Protein AF-A0A5J9U886-F1 (afdb_monomer)

pLDDT: mean 70.9, std 16.91, range [35.72, 94.75]

Sequence (136 aa):
MKNYPDYTGVTRIRLLRLLGFLRRHCFFHTAHALEKDTAVFFDLRHVARWVMKDQWEAAARYVSAFVPVQNPSKEVSSLRWGMFMNFVVPNIAFGGEQGDRFASMYAPNNSDANKFAQQQRDRSVHRAPTSLVFGS

Mean predicted aligned error: 15.08 Å

Secondary structure (DSSP, 8-state):
-----S-HHHHHHHHHHHHHHHHHTT-HHHHHHHHHHH-----HHHHHHHHHTT-HHHHHHHHTTTS-SSS--HHHHHHHHHHHHHHHHHHHHTT-HHHHHHHHHH-TT-HHHHHHHHHHHHHHHT----------

Radius of gyration: 21.73 Å; Cα contacts (8 Å, |Δi|>4): 61; chains: 1; bounding box: 32×47×65 Å

Solvent-accessible surface area (backbone atoms only — not comparable to full-atom values): 8097 Å² total; per-residue (Å²): 133,88,87,72,78,99,47,64,68,66,52,47,53,52,51,54,52,51,40,52,51,28,55,75,71,68,38,53,69,62,31,54,51,51,25,44,77,64,50,77,55,84,60,65,69,60,40,50,55,27,53,77,66,71,36,37,67,63,30,47,64,48,52,53,52,72,50,61,89,72,87,53,52,73,66,57,48,50,49,53,48,52,48,48,48,68,44,45,52,57,34,45,75,71,68,38,76,63,26,58,58,52,52,49,73,78,40,77,82,44,74,61,55,55,50,52,54,49,56,49,52,60,52,52,70,75,57,65,80,77,75,80,78,79,76,132

Structure (mmCIF, N/CA/C/O backbone):
data_AF-A0A5J9U886-F1
#
_entry.id   AF-A0A5J9U886-F1
#
loop_
_atom_site.group_PDB
_atom_site.id
_atom_site.type_symbol
_atom_site.label_atom_id
_atom_site.label_alt_id
_atom_site.label_comp_id
_atom_site.label_asym_id
_atom_site.label_entity_id
_atom_site.label_seq_id
_atom_site.pdbx_PDB_ins_code
_atom_site.Cartn_x
_atom_site.Cartn_y
_atom_site.Cartn_z
_atom_site.occupancy
_atom_site.B_iso_or_equiv
_atom_site.auth_seq_id
_atom_site.auth_comp_id
_atom_site.auth_asym_id
_atom_site.auth_atom_id
_atom_site.pdbx_PDB_model_num
ATOM 1 N N . MET A 1 1 ? -14.308 13.560 3.830 1.00 35.72 1 MET A N 1
ATOM 2 C CA . MET A 1 1 ? -13.970 12.634 4.936 1.00 35.72 1 MET A CA 1
ATOM 3 C C . MET A 1 1 ? -15.250 12.378 5.718 1.00 35.72 1 MET A C 1
ATOM 5 O O . MET A 1 1 ? -15.852 13.341 6.168 1.00 35.72 1 MET A O 1
ATOM 9 N N . LYS A 1 2 ? -15.745 11.134 5.782 1.00 42.47 2 LYS A N 1
ATOM 10 C CA . LYS A 1 2 ? -16.924 10.805 6.604 1.00 42.47 2 LYS A CA 1
ATOM 11 C C . LYS A 1 2 ? -16.479 10.725 8.068 1.00 42.47 2 LYS A C 1
ATOM 13 O O . LYS A 1 2 ? -15.690 9.848 8.403 1.00 42.47 2 LYS A O 1
ATOM 18 N N . ASN A 1 3 ? -16.973 11.644 8.895 1.00 46.91 3 ASN A N 1
ATOM 19 C CA . ASN A 1 3 ? -16.844 11.603 10.351 1.00 46.91 3 ASN A CA 1
ATOM 20 C C . ASN A 1 3 ? -17.699 10.447 10.889 1.00 46.91 3 ASN A C 1
ATOM 22 O O . ASN A 1 3 ? -18.923 10.501 10.794 1.00 46.91 3 ASN A O 1
ATOM 26 N N . TYR A 1 4 ? -17.058 9.408 11.424 1.00 46.53 4 TYR A N 1
ATOM 27 C CA . TYR A 1 4 ? -17.713 8.403 12.261 1.00 46.53 4 TYR A CA 1
ATOM 28 C C . TYR A 1 4 ? -17.365 8.694 13.728 1.00 46.53 4 TYR A C 1
ATOM 30 O O . TYR A 1 4 ? -16.195 8.964 14.006 1.00 46.53 4 TYR A O 1
ATOM 38 N N . PRO A 1 5 ? -18.350 8.665 14.647 1.00 49.88 5 PRO A N 1
ATOM 39 C CA . PRO A 1 5 ? -18.136 8.958 16.062 1.00 49.88 5 PRO A CA 1
ATOM 40 C C . PRO A 1 5 ? -17.194 7.925 16.693 1.00 49.88 5 PRO A C 1
ATOM 42 O O . PRO A 1 5 ? -17.075 6.807 16.190 1.00 49.88 5 PRO A O 1
ATOM 45 N N . ASP A 1 6 ? -16.530 8.322 17.777 1.00 54.56 6 ASP A N 1
ATOM 46 C CA . ASP A 1 6 ? -15.462 7.644 18.528 1.00 54.56 6 ASP A CA 1
ATOM 47 C C . ASP A 1 6 ? -15.684 6.151 18.869 1.00 54.56 6 ASP A C 1
ATOM 49 O O . ASP A 1 6 ? -15.841 5.745 20.016 1.00 54.56 6 ASP A O 1
ATOM 53 N N . TYR A 1 7 ? -15.604 5.290 17.854 1.00 53.41 7 TYR A N 1
ATOM 54 C CA . TYR A 1 7 ? -15.523 3.826 17.956 1.00 53.41 7 TYR A CA 1
ATOM 55 C C . TYR A 1 7 ? -14.172 3.291 17.460 1.00 53.41 7 TYR A C 1
ATOM 57 O O . TYR A 1 7 ? -14.022 2.091 17.202 1.00 53.41 7 TYR A O 1
ATOM 65 N N . THR A 1 8 ? -13.184 4.170 17.292 1.00 69.62 8 THR A N 1
ATOM 66 C CA . THR A 1 8 ? -11.946 3.915 16.541 1.00 69.62 8 THR A CA 1
ATOM 67 C C . THR A 1 8 ? -11.143 2.746 17.112 1.00 69.62 8 THR A C 1
ATOM 69 O O . THR A 1 8 ? -10.754 1.851 16.364 1.00 69.62 8 THR A O 1
ATOM 72 N N . GLY A 1 9 ? -10.969 2.674 18.435 1.00 78.50 9 GLY A N 1
ATOM 73 C CA . GLY A 1 9 ? -10.185 1.619 19.089 1.00 78.50 9 GLY A CA 1
ATOM 74 C C . GLY A 1 9 ? -10.822 0.227 19.010 1.00 78.50 9 GLY A C 1
ATOM 75 O O . GLY A 1 9 ? -10.203 -0.723 18.526 1.00 78.50 9 GLY A O 1
ATOM 76 N N . VAL A 1 10 ? -12.078 0.094 19.447 1.00 85.44 10 VAL A N 1
ATOM 77 C CA . VAL A 1 10 ? -12.782 -1.203 19.467 1.00 85.44 10 VAL A CA 1
ATOM 78 C C . VAL A 1 10 ? -13.019 -1.717 18.048 1.00 85.44 10 VAL A C 1
ATOM 80 O O . VAL A 1 10 ? -12.805 -2.900 17.776 1.00 85.44 10 VAL A O 1
ATOM 83 N N . THR A 1 11 ? -13.398 -0.832 17.126 1.00 86.75 11 THR A N 1
ATOM 84 C CA . THR A 1 11 ? -13.554 -1.180 15.708 1.00 86.75 11 THR A CA 1
ATOM 85 C C . THR A 1 11 ? -12.230 -1.651 15.121 1.00 86.75 11 THR A C 1
ATOM 87 O O . THR A 1 11 ? -12.188 -2.698 14.479 1.00 86.75 11 THR A O 1
ATOM 90 N N . ARG A 1 12 ? -11.119 -0.966 15.420 1.00 84.75 12 ARG A N 1
ATOM 91 C CA . ARG A 1 12 ? -9.785 -1.375 14.966 1.00 84.75 12 ARG A CA 1
ATOM 92 C C . ARG A 1 12 ? -9.386 -2.753 15.489 1.00 84.75 12 ARG A C 1
ATOM 94 O O . ARG A 1 12 ? -8.891 -3.571 14.720 1.00 84.75 12 ARG A O 1
ATOM 101 N N . ILE A 1 13 ? -9.651 -3.057 16.761 1.00 90.38 13 ILE A N 1
ATOM 102 C CA . ILE A 1 13 ? -9.382 -4.390 17.328 1.00 90.38 13 ILE A CA 1
ATOM 103 C C . ILE A 1 13 ? -10.227 -5.465 16.630 1.00 90.38 13 ILE A C 1
ATOM 105 O O . ILE A 1 13 ? -9.711 -6.536 16.305 1.00 90.38 13 ILE A O 1
ATOM 109 N N . ARG A 1 14 ? -11.512 -5.195 16.365 1.00 91.56 14 ARG A N 1
ATOM 110 C CA . ARG A 1 14 ? -12.387 -6.123 15.626 1.00 91.56 14 ARG A CA 1
ATOM 111 C C . ARG A 1 14 ? -11.872 -6.371 14.209 1.00 91.56 14 ARG A C 1
ATOM 113 O O . ARG A 1 14 ? -11.816 -7.523 13.788 1.00 91.56 14 ARG A O 1
ATOM 120 N N . LEU A 1 15 ? -11.429 -5.322 13.518 1.00 90.88 15 LEU A N 1
ATOM 121 C CA . LEU A 1 15 ? -10.840 -5.416 12.183 1.00 90.88 15 LEU A CA 1
ATOM 122 C C . LEU A 1 15 ? -9.534 -6.219 12.184 1.00 90.88 15 LEU A C 1
ATOM 124 O O . LEU A 1 15 ? -9.361 -7.082 11.330 1.00 90.88 15 LEU A O 1
ATOM 128 N N . LEU A 1 16 ? -8.656 -6.028 13.175 1.00 89.62 16 LEU A N 1
ATOM 129 C CA . LEU A 1 16 ? -7.439 -6.837 13.326 1.00 89.62 16 LEU A CA 1
ATOM 130 C C . LEU A 1 16 ? -7.751 -8.317 13.588 1.00 89.62 16 LEU A C 1
ATOM 132 O O . LEU A 1 16 ? -7.087 -9.194 13.035 1.00 89.62 16 LEU A O 1
ATOM 136 N N . ARG A 1 17 ? -8.776 -8.618 14.398 1.00 93.69 17 ARG A N 1
ATOM 137 C CA . ARG A 1 17 ? -9.225 -10.003 14.628 1.00 93.69 17 ARG A CA 1
ATOM 138 C C . ARG A 1 17 ? -9.785 -10.633 13.358 1.00 93.69 17 ARG A C 1
ATOM 140 O O . ARG A 1 17 ? -9.422 -11.764 13.044 1.00 93.69 17 ARG A O 1
ATOM 147 N N . LEU A 1 18 ? -10.624 -9.902 12.627 1.00 94.06 18 LEU A N 1
ATOM 148 C CA . LEU A 1 18 ? -11.161 -10.347 11.345 1.00 94.06 18 LEU A CA 1
ATOM 149 C C . LEU A 1 18 ? -10.037 -10.586 10.331 1.00 94.06 18 LEU A C 1
ATOM 151 O O . LEU A 1 18 ? -10.014 -11.620 9.671 1.00 94.06 18 LEU A O 1
ATOM 155 N N . LEU A 1 19 ? -9.058 -9.686 10.260 1.00 92.12 19 LEU A N 1
ATOM 156 C CA . LEU A 1 19 ? -7.894 -9.844 9.396 1.00 92.12 19 LEU A CA 1
ATOM 157 C C . LEU A 1 19 ? -7.087 -11.099 9.759 1.00 92.12 19 LEU A C 1
ATOM 159 O O . LEU A 1 19 ? -6.713 -11.877 8.882 1.00 92.12 19 LEU A O 1
ATOM 163 N N . GLY A 1 20 ? -6.861 -11.335 11.054 1.00 90.69 20 GLY A N 1
ATOM 164 C CA . GLY A 1 20 ? -6.216 -12.550 11.549 1.00 90.69 20 GLY A CA 1
ATOM 165 C C . GLY A 1 20 ? -6.982 -13.819 11.169 1.00 90.69 20 GLY A C 1
ATOM 166 O O . GLY A 1 20 ? -6.369 -14.794 10.738 1.00 90.69 20 GLY A O 1
ATOM 167 N N . PHE A 1 21 ? -8.313 -13.795 11.270 1.00 94.56 21 PHE A N 1
ATOM 168 C CA . PHE A 1 21 ? -9.177 -14.885 10.820 1.00 94.56 21 PHE A CA 1
ATOM 169 C C . PHE A 1 21 ? -9.017 -15.147 9.315 1.00 94.56 21 PHE A C 1
ATOM 171 O O . PHE A 1 21 ? -8.714 -16.270 8.919 1.00 94.56 21 PHE A O 1
ATOM 178 N N . LEU A 1 22 ? -9.112 -14.109 8.478 1.00 93.00 22 LEU A N 1
ATOM 179 C CA . LEU A 1 22 ? -8.963 -14.236 7.024 1.00 93.00 22 LEU A CA 1
ATOM 180 C C . LEU A 1 22 ? -7.601 -14.824 6.630 1.00 93.00 22 LEU A C 1
ATOM 182 O O . LEU A 1 22 ? -7.536 -15.704 5.774 1.00 93.00 22 LEU A O 1
ATOM 186 N N . ARG A 1 23 ? -6.516 -14.390 7.283 1.00 90.31 23 ARG A N 1
ATOM 187 C CA . ARG A 1 23 ? -5.162 -14.907 7.019 1.00 90.31 23 ARG A CA 1
ATOM 188 C C . ARG A 1 23 ? -5.007 -16.370 7.433 1.00 90.31 23 ARG A C 1
ATOM 190 O O . ARG A 1 23 ? -4.368 -17.122 6.705 1.00 90.31 23 ARG A O 1
ATOM 197 N N . ARG A 1 24 ? -5.595 -16.786 8.562 1.00 93.75 24 ARG A N 1
ATOM 198 C CA . ARG A 1 24 ? -5.568 -18.192 9.015 1.00 93.75 24 ARG A CA 1
ATOM 199 C C . ARG A 1 24 ? -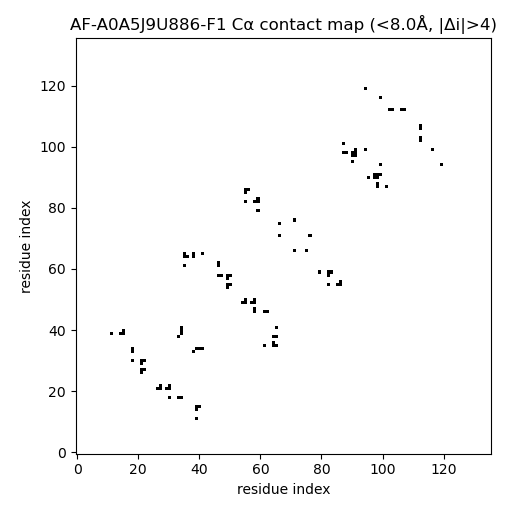6.311 -19.128 8.066 1.00 93.75 24 ARG A C 1
ATOM 201 O O . ARG A 1 24 ? -5.875 -20.255 7.882 1.00 93.75 24 ARG A O 1
ATOM 208 N N . HIS A 1 25 ? -7.393 -18.654 7.455 1.00 94.75 25 HIS A N 1
ATOM 209 C CA . HIS A 1 25 ? -8.179 -19.411 6.478 1.00 94.75 25 HIS A CA 1
ATOM 210 C C . HIS A 1 25 ? -7.731 -19.186 5.022 1.00 94.75 25 HIS A C 1
ATOM 212 O O . HIS A 1 25 ? -8.458 -19.532 4.097 1.00 94.75 25 HIS A O 1
ATOM 218 N N . CYS A 1 26 ? -6.540 -18.615 4.798 1.00 91.12 26 CYS A N 1
ATOM 219 C CA . CYS A 1 26 ? -5.954 -18.394 3.469 1.00 91.12 26 CYS A CA 1
ATOM 220 C C . CYS A 1 26 ? -6.766 -17.480 2.524 1.00 91.12 26 CYS A C 1
ATOM 222 O O . CYS A 1 26 ? -6.525 -17.461 1.317 1.00 91.12 26 CYS A O 1
ATOM 224 N N . PHE A 1 27 ? -7.669 -16.647 3.050 1.00 92.88 27 PHE A N 1
ATOM 225 C CA . PHE A 1 27 ? -8.418 -15.651 2.274 1.00 92.88 27 PHE A CA 1
ATOM 226 C C . PHE A 1 27 ? -7.593 -14.374 2.036 1.00 92.88 27 PHE A C 1
ATOM 228 O O . PHE A 1 27 ? -7.966 -13.274 2.449 1.00 92.88 27 PHE A O 1
ATOM 235 N N . PHE A 1 28 ? -6.442 -14.510 1.369 1.00 87.31 28 PHE A N 1
ATOM 236 C CA . PHE A 1 28 ? -5.464 -13.424 1.212 1.00 87.31 28 PHE A CA 1
ATOM 237 C C . PHE A 1 28 ? -5.982 -12.235 0.394 1.00 87.31 28 PHE A C 1
ATOM 239 O O . PHE A 1 28 ? -5.695 -11.093 0.738 1.00 87.31 28 PHE A O 1
ATOM 246 N N . HIS A 1 29 ? -6.777 -12.470 -0.655 1.00 87.38 29 HIS A N 1
ATOM 247 C CA . HIS A 1 29 ? -7.350 -11.382 -1.458 1.00 87.38 29 HIS A CA 1
ATOM 248 C C . HIS A 1 29 ? -8.291 -10.498 -0.633 1.00 87.38 29 HIS A C 1
ATOM 250 O O . HIS A 1 29 ? -8.158 -9.276 -0.637 1.00 87.38 29 HIS A O 1
ATOM 256 N N . THR A 1 30 ? -9.194 -11.120 0.125 1.00 91.69 30 THR A N 1
ATOM 257 C CA . THR A 1 30 ? -10.132 -10.420 1.010 1.00 91.69 30 THR A CA 1
ATOM 258 C C . THR A 1 30 ? -9.402 -9.719 2.152 1.00 91.69 30 THR A C 1
ATOM 260 O O . THR A 1 30 ? -9.747 -8.593 2.499 1.00 91.69 30 THR A O 1
ATOM 263 N N . ALA A 1 31 ? -8.357 -10.346 2.701 1.00 88.88 31 ALA A N 1
ATOM 264 C CA . ALA A 1 31 ? -7.504 -9.733 3.714 1.00 88.88 31 ALA A CA 1
ATOM 265 C C . ALA A 1 31 ? -6.840 -8.444 3.197 1.00 88.88 31 ALA A C 1
ATOM 267 O O . ALA A 1 31 ? -6.934 -7.410 3.850 1.00 88.88 31 ALA A O 1
ATOM 268 N N . HIS A 1 32 ? -6.239 -8.472 2.004 1.00 86.50 32 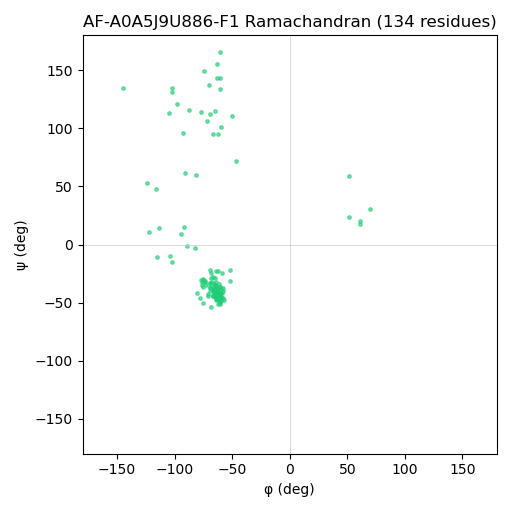HIS A N 1
ATOM 269 C CA . HIS A 1 32 ? -5.583 -7.297 1.422 1.00 86.50 32 HIS A CA 1
ATOM 270 C C . HIS A 1 32 ? -6.569 -6.193 1.012 1.00 86.50 32 HIS A C 1
ATOM 272 O O . HIS A 1 32 ? -6.245 -5.011 1.131 1.00 86.50 32 HIS A O 1
ATOM 278 N N . ALA A 1 33 ? -7.782 -6.551 0.578 1.00 87.88 33 ALA A N 1
ATOM 279 C CA . ALA A 1 33 ? -8.850 -5.579 0.349 1.00 87.88 33 ALA A CA 1
ATOM 280 C C . ALA A 1 33 ? -9.261 -4.882 1.658 1.00 87.88 33 ALA A C 1
ATOM 282 O O . ALA A 1 33 ? -9.311 -3.656 1.712 1.00 87.88 33 ALA A O 1
ATOM 283 N N . LEU A 1 34 ? -9.452 -5.651 2.738 1.00 88.25 34 LEU A N 1
ATOM 284 C CA . LEU A 1 34 ? -9.779 -5.112 4.059 1.00 88.25 34 LEU A CA 1
ATOM 285 C C . LEU A 1 34 ? -8.665 -4.204 4.603 1.00 88.25 34 LEU A C 1
ATOM 287 O O . LEU A 1 34 ? -8.954 -3.144 5.154 1.00 88.25 34 LEU A O 1
ATOM 291 N N . GLU A 1 35 ? -7.398 -4.596 4.440 1.00 87.12 35 GLU A N 1
ATOM 292 C CA . GLU A 1 35 ? -6.230 -3.781 4.808 1.00 87.12 35 GLU A CA 1
ATOM 293 C C . GLU A 1 35 ? -6.251 -2.426 4.096 1.00 87.12 35 GLU A C 1
ATOM 295 O O . GLU A 1 35 ? -6.095 -1.395 4.746 1.00 87.12 35 GLU A O 1
ATOM 300 N N . LYS A 1 36 ? -6.493 -2.426 2.780 1.00 83.62 36 LYS A N 1
ATOM 301 C CA . LYS A 1 36 ? -6.526 -1.212 1.960 1.00 83.62 36 LYS A CA 1
ATOM 302 C C . LYS A 1 36 ? -7.694 -0.294 2.325 1.00 83.62 36 LYS A C 1
ATOM 304 O O . LYS A 1 36 ? -7.498 0.910 2.439 1.00 83.62 36 LYS A O 1
ATOM 309 N N . ASP A 1 37 ? -8.889 -0.846 2.511 1.00 84.56 37 ASP A N 1
ATOM 310 C CA . ASP A 1 37 ? -10.093 -0.042 2.758 1.00 84.56 37 ASP A CA 1
ATOM 311 C C . ASP A 1 37 ? -10.121 0.550 4.169 1.00 84.56 37 ASP A C 1
ATOM 313 O O . ASP A 1 37 ? -10.664 1.632 4.388 1.00 84.56 37 ASP A O 1
ATOM 317 N N . THR A 1 38 ? -9.537 -0.155 5.139 1.00 82.94 38 THR A N 1
ATOM 318 C CA . THR A 1 38 ? -9.579 0.255 6.550 1.00 82.94 38 THR A CA 1
ATOM 319 C C . THR A 1 38 ? -8.291 0.908 7.036 1.00 82.94 38 THR A C 1
ATOM 321 O O . THR A 1 38 ? -8.287 1.506 8.111 1.00 82.94 38 THR A O 1
ATOM 324 N N . ALA A 1 39 ? -7.196 0.776 6.281 1.00 82.31 39 ALA A N 1
ATOM 325 C CA . ALA A 1 39 ? -5.851 1.219 6.646 1.00 82.31 39 ALA A CA 1
ATOM 326 C C . ALA A 1 39 ? -5.382 0.732 8.038 1.00 82.31 39 ALA A C 1
ATOM 328 O O . ALA A 1 39 ? -4.522 1.337 8.677 1.00 82.31 39 ALA A O 1
ATOM 329 N N . VAL A 1 40 ? -5.947 -0.374 8.543 1.00 82.12 40 VAL A N 1
ATOM 330 C CA . VAL A 1 40 ? -5.714 -0.846 9.920 1.00 82.12 40 VAL A CA 1
ATOM 331 C C . VAL A 1 40 ? -4.353 -1.525 10.094 1.00 82.12 40 VAL A C 1
ATOM 333 O O . VAL A 1 40 ? -3.762 -1.439 11.179 1.00 82.12 40 VAL A O 1
ATOM 336 N N . PHE A 1 41 ? -3.863 -2.188 9.045 1.00 83.31 41 PHE A N 1
ATOM 337 C CA . PHE A 1 41 ? -2.604 -2.927 9.026 1.00 83.31 41 PHE A CA 1
ATOM 338 C C . PHE A 1 41 ? -1.930 -2.808 7.657 1.00 83.31 41 PHE A C 1
ATOM 340 O O . PHE A 1 41 ? -2.587 -2.978 6.634 1.00 83.31 41 PHE A O 1
ATOM 347 N N . PHE A 1 42 ? -0.622 -2.550 7.658 1.00 84.50 42 PHE A N 1
ATOM 348 C CA . PHE A 1 42 ? 0.193 -2.425 6.454 1.00 84.50 42 PHE A CA 1
ATOM 349 C C . PHE A 1 42 ? 1.057 -3.678 6.255 1.00 84.50 42 PHE A C 1
ATOM 351 O O . PHE A 1 42 ? 1.968 -3.938 7.045 1.00 84.50 42 PHE A O 1
ATOM 358 N N . ASP A 1 43 ? 0.798 -4.453 5.198 1.00 87.00 43 ASP A N 1
ATOM 359 C CA . ASP A 1 43 ? 1.579 -5.652 4.879 1.00 87.00 43 ASP A CA 1
ATOM 360 C C . ASP A 1 43 ? 2.732 -5.338 3.908 1.00 87.00 43 ASP A C 1
ATOM 362 O O . ASP A 1 43 ? 2.581 -5.349 2.682 1.00 87.00 43 ASP A O 1
ATOM 366 N N . LEU A 1 44 ? 3.931 -5.122 4.460 1.00 85.06 44 LEU A N 1
ATOM 367 C CA . LEU A 1 44 ? 5.137 -4.8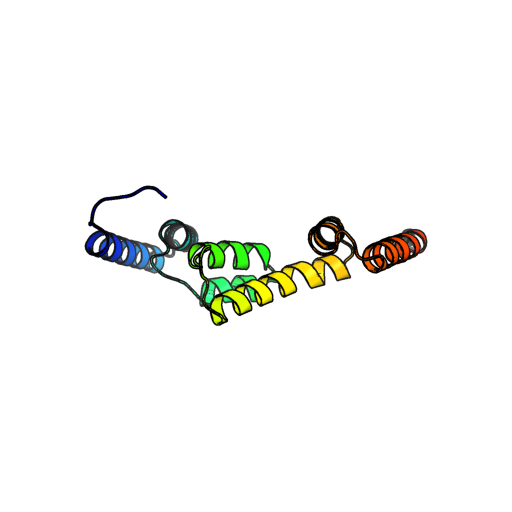64 3.666 1.00 85.06 44 LEU A CA 1
ATOM 368 C C . LEU A 1 44 ? 5.505 -6.033 2.735 1.00 85.06 44 LEU A C 1
ATOM 370 O O . LEU A 1 44 ? 5.997 -5.807 1.631 1.00 85.06 44 LEU A O 1
ATOM 374 N N . ARG A 1 45 ? 5.254 -7.287 3.139 1.00 86.62 45 ARG A N 1
ATOM 375 C CA . ARG A 1 45 ? 5.558 -8.463 2.301 1.00 86.62 45 ARG A CA 1
ATOM 376 C C . ARG A 1 45 ? 4.628 -8.522 1.099 1.00 86.62 45 ARG A C 1
ATOM 378 O O . ARG A 1 45 ? 5.021 -8.990 0.033 1.00 86.62 45 ARG A O 1
ATOM 385 N N . HIS A 1 46 ? 3.387 -8.067 1.255 1.00 85.69 46 HIS A N 1
ATOM 386 C CA . HIS A 1 46 ? 2.472 -7.923 0.134 1.00 85.69 46 HIS A CA 1
ATOM 387 C C . HIS A 1 46 ? 3.008 -6.905 -0.873 1.00 85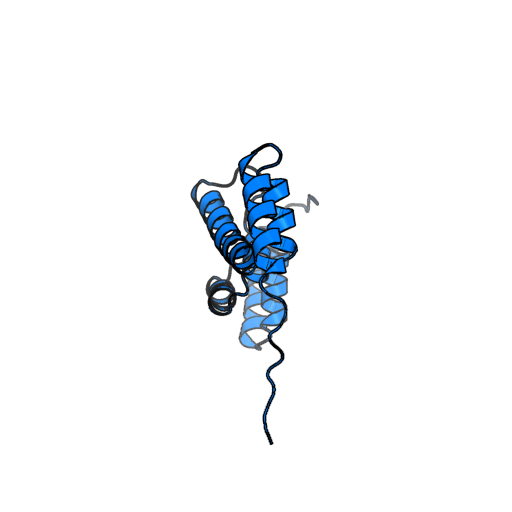.69 46 HIS A C 1
ATOM 389 O O . HIS A 1 46 ? 3.171 -7.265 -2.034 1.00 85.69 46 HIS A O 1
ATOM 395 N N . VAL A 1 47 ? 3.390 -5.706 -0.425 1.00 85.88 47 VAL A N 1
ATOM 396 C CA . VAL A 1 47 ? 3.983 -4.668 -1.289 1.00 85.88 47 VAL A CA 1
ATOM 397 C C . VAL A 1 47 ? 5.258 -5.158 -1.978 1.00 85.88 47 VAL A C 1
ATOM 399 O O . VAL A 1 47 ? 5.388 -5.010 -3.191 1.00 85.88 47 VAL A O 1
ATOM 402 N N . ALA A 1 48 ? 6.161 -5.810 -1.243 1.00 84.94 48 ALA A N 1
ATOM 403 C CA . ALA A 1 48 ? 7.399 -6.353 -1.799 1.00 84.94 48 ALA A CA 1
ATOM 404 C C . ALA A 1 48 ? 7.143 -7.358 -2.936 1.00 84.94 48 ALA A C 1
ATOM 406 O O . ALA A 1 48 ? 7.857 -7.341 -3.934 1.00 84.94 48 ALA A O 1
ATOM 407 N N . ARG A 1 49 ? 6.091 -8.188 -2.840 1.00 88.25 49 ARG A N 1
ATOM 408 C CA . ARG A 1 49 ? 5.709 -9.117 -3.919 1.00 88.25 49 ARG A CA 1
ATOM 409 C C . ARG A 1 49 ? 5.277 -8.398 -5.197 1.00 88.25 49 ARG A C 1
ATOM 411 O O . ARG A 1 49 ? 5.564 -8.907 -6.273 1.00 88.25 49 ARG A O 1
ATOM 418 N N . TRP A 1 50 ? 4.596 -7.257 -5.096 1.00 84.25 50 TRP A N 1
ATOM 419 C CA . TRP A 1 50 ? 4.224 -6.452 -6.268 1.00 84.25 50 TRP A CA 1
ATOM 420 C C . TRP A 1 50 ? 5.450 -5.778 -6.886 1.00 84.25 50 TRP A C 1
ATOM 422 O O . TRP A 1 50 ? 5.623 -5.826 -8.098 1.00 84.25 50 TRP A O 1
ATOM 432 N N . VAL A 1 51 ? 6.336 -5.238 -6.047 1.00 82.62 51 VAL A N 1
ATOM 433 C CA . VAL A 1 51 ? 7.604 -4.628 -6.476 1.00 82.62 51 VAL A CA 1
ATOM 434 C C . VAL A 1 51 ? 8.500 -5.640 -7.200 1.00 82.62 51 VAL A C 1
ATOM 436 O O . VAL A 1 51 ? 8.992 -5.357 -8.283 1.00 82.62 51 VAL A O 1
ATOM 439 N N . MET A 1 52 ? 8.651 -6.856 -6.664 1.00 81.56 52 MET A N 1
ATOM 440 C CA . MET A 1 52 ? 9.425 -7.931 -7.308 1.00 81.56 52 MET A CA 1
ATOM 441 C C . MET A 1 52 ? 8.835 -8.397 -8.646 1.00 81.56 52 MET A C 1
ATOM 443 O O . MET A 1 52 ? 9.551 -8.972 -9.459 1.00 81.56 52 MET A O 1
ATOM 447 N N . LYS A 1 53 ? 7.534 -8.185 -8.865 1.00 81.81 53 LYS A N 1
ATOM 448 C CA . LYS A 1 53 ? 6.830 -8.531 -10.108 1.00 81.81 53 LYS A CA 1
ATOM 449 C C . LYS A 1 53 ? 6.743 -7.364 -11.094 1.00 81.81 53 LYS A C 1
ATOM 451 O O . LYS A 1 53 ? 5.996 -7.472 -12.058 1.00 81.81 53 LYS A O 1
ATOM 456 N N . ASP A 1 54 ? 7.445 -6.259 -10.833 1.00 76.69 54 ASP A N 1
ATOM 457 C CA . ASP A 1 54 ? 7.391 -5.024 -11.630 1.00 76.69 54 ASP A CA 1
ATOM 458 C C . ASP A 1 54 ? 5.988 -4.377 -11.682 1.00 76.69 54 ASP A C 1
ATOM 460 O O . ASP A 1 54 ? 5.674 -3.526 -12.508 1.00 76.69 54 ASP A O 1
ATOM 464 N N . GLN A 1 55 ? 5.103 -4.753 -10.756 1.00 82.69 55 GLN A N 1
ATOM 465 C CA . GLN A 1 55 ? 3.727 -4.265 -10.696 1.00 82.69 55 GLN A CA 1
ATOM 466 C C . GLN A 1 55 ? 3.635 -3.014 -9.809 1.00 82.69 55 GLN A C 1
ATOM 468 O O . GLN A 1 55 ? 2.953 -2.988 -8.777 1.00 82.69 55 GLN A O 1
ATOM 473 N N . TRP A 1 56 ? 4.347 -1.964 -10.217 1.00 79.88 56 TRP A N 1
ATOM 474 C CA . TRP A 1 56 ? 4.513 -0.724 -9.452 1.00 79.88 56 TRP A CA 1
ATOM 475 C C . TRP A 1 56 ? 3.214 0.049 -9.230 1.00 79.88 56 TRP A C 1
ATOM 477 O O . TRP A 1 56 ? 3.016 0.603 -8.151 1.00 79.88 56 TRP A O 1
ATOM 487 N N . GLU A 1 57 ? 2.296 0.045 -10.200 1.00 80.62 57 GLU A N 1
ATOM 488 C CA . GLU A 1 57 ? 0.996 0.719 -10.075 1.00 80.62 57 GLU A CA 1
ATOM 489 C C . GLU A 1 57 ? 0.173 0.138 -8.915 1.00 80.62 57 GLU A C 1
ATOM 491 O O . GLU A 1 57 ? -0.357 0.860 -8.065 1.00 80.62 57 GLU A O 1
ATOM 496 N N . ALA A 1 58 ? 0.107 -1.191 -8.833 1.00 82.69 58 ALA A N 1
ATOM 497 C CA . ALA A 1 58 ? -0.617 -1.880 -7.776 1.00 82.69 58 ALA A CA 1
ATOM 498 C C . ALA A 1 58 ? 0.041 -1.669 -6.403 1.00 82.69 58 ALA A C 1
ATOM 500 O O . ALA A 1 58 ? -0.669 -1.442 -5.418 1.00 82.69 58 ALA A O 1
ATOM 501 N N . ALA A 1 59 ? 1.378 -1.674 -6.349 1.00 84.81 59 ALA A N 1
ATOM 502 C CA . ALA A 1 59 ? 2.134 -1.353 -5.141 1.00 84.81 59 ALA A CA 1
ATOM 503 C C . ALA A 1 59 ? 1.846 0.080 -4.657 1.00 84.81 59 ALA A C 1
ATOM 505 O O . ALA A 1 59 ? 1.490 0.279 -3.493 1.00 84.81 59 ALA A O 1
ATOM 506 N N . ALA A 1 60 ? 1.920 1.065 -5.557 1.00 81.94 60 ALA A N 1
ATOM 507 C CA . ALA A 1 60 ? 1.660 2.469 -5.252 1.00 81.94 60 ALA A CA 1
ATOM 508 C C . ALA A 1 60 ? 0.217 2.695 -4.771 1.00 81.94 60 ALA A C 1
ATOM 510 O O . ALA A 1 60 ? 0.001 3.376 -3.768 1.00 81.94 60 ALA A O 1
ATOM 511 N N . ARG A 1 61 ? -0.771 2.064 -5.424 1.00 83.81 61 ARG A N 1
ATOM 512 C CA . ARG A 1 61 ? -2.197 2.155 -5.057 1.00 83.81 61 ARG A CA 1
ATOM 513 C C . ARG A 1 61 ? -2.523 1.512 -3.705 1.00 83.81 61 ARG A C 1
ATOM 515 O O . ARG A 1 61 ? -3.508 1.887 -3.068 1.00 83.81 61 ARG A O 1
ATOM 522 N N . TYR A 1 62 ? -1.752 0.514 -3.278 1.00 85.06 62 TYR A N 1
ATOM 523 C CA . TYR A 1 62 ? -1.879 -0.057 -1.936 1.00 85.06 62 TYR A CA 1
ATOM 524 C C . TYR A 1 62 ? -1.273 0.886 -0.892 1.00 85.06 62 TYR A C 1
ATOM 526 O O . TYR A 1 62 ? -1.950 1.252 0.064 1.00 85.06 62 TYR A O 1
ATOM 534 N N . VAL A 1 63 ? -0.034 1.347 -1.104 1.00 85.06 63 VAL A N 1
ATOM 535 C CA . VAL A 1 63 ? 0.658 2.260 -0.177 1.00 85.06 63 VAL A CA 1
ATOM 536 C C . VAL A 1 63 ? -0.095 3.580 -0.005 1.00 85.06 63 VAL A C 1
ATOM 538 O O . VAL A 1 63 ? -0.168 4.098 1.108 1.00 85.06 63 VAL A O 1
ATOM 541 N N . SER A 1 64 ? -0.723 4.102 -1.063 1.00 82.06 64 SER A N 1
ATOM 542 C CA . SER A 1 64 ? -1.481 5.357 -1.003 1.00 82.06 64 SER A CA 1
ATOM 543 C C . SER A 1 64 ? -2.634 5.340 0.004 1.00 82.06 64 SER A C 1
ATOM 545 O O . SER A 1 64 ? -3.018 6.401 0.479 1.00 82.06 64 SER A O 1
ATOM 547 N N . ALA A 1 65 ? -3.177 4.168 0.353 1.00 81.19 65 ALA A N 1
ATOM 548 C CA . ALA A 1 65 ? -4.238 4.055 1.358 1.00 81.19 65 ALA A CA 1
ATOM 549 C C . ALA A 1 65 ? -3.755 4.354 2.791 1.00 81.19 65 ALA A C 1
ATOM 551 O O . ALA A 1 65 ? -4.553 4.718 3.649 1.00 81.19 65 ALA A O 1
ATOM 552 N N . PHE A 1 66 ? -2.449 4.231 3.043 1.00 80.88 66 PHE A N 1
ATOM 553 C CA . PHE A 1 66 ? -1.827 4.421 4.360 1.00 80.88 66 PHE A CA 1
ATOM 554 C C . PHE A 1 66 ? -1.090 5.753 4.482 1.00 80.88 66 PHE A C 1
ATOM 556 O O . PHE A 1 66 ? -0.647 6.135 5.564 1.00 80.88 66 PHE A O 1
ATOM 563 N N . VAL A 1 67 ? -0.924 6.451 3.363 1.00 80.00 67 VAL A N 1
ATOM 564 C CA . VAL A 1 67 ? -0.130 7.664 3.276 1.00 80.00 67 VAL A CA 1
ATOM 565 C C . VAL A 1 67 ? -1.052 8.885 3.358 1.00 80.00 67 VAL A C 1
ATOM 567 O O . VAL A 1 67 ? -1.905 9.060 2.485 1.00 80.00 67 VAL A O 1
ATOM 570 N N . PRO A 1 68 ? -0.870 9.775 4.352 1.00 73.00 68 PRO A N 1
ATOM 571 C CA . PRO A 1 68 ? -1.639 11.006 4.416 1.00 73.00 68 PRO A CA 1
ATOM 572 C C . PRO A 1 68 ? -1.388 11.872 3.174 1.00 73.00 68 PRO A C 1
ATOM 574 O O . PRO A 1 68 ? -0.252 12.075 2.733 1.00 73.00 68 PRO A O 1
ATOM 577 N N . VAL A 1 69 ? -2.475 12.381 2.588 1.00 68.38 69 VAL A N 1
ATOM 578 C CA . VAL A 1 69 ? -2.412 13.272 1.417 1.00 68.38 69 VAL A CA 1
ATOM 579 C C . VAL A 1 69 ? -1.910 14.660 1.823 1.00 68.38 69 VAL A C 1
ATOM 581 O O . VAL A 1 69 ? -1.164 15.280 1.072 1.00 68.38 69 VAL A O 1
ATOM 584 N N . GLN A 1 70 ? -2.279 15.117 3.022 1.00 67.62 70 GLN A N 1
ATOM 585 C CA . GLN A 1 70 ? -1.915 16.422 3.571 1.00 67.62 70 GLN A CA 1
ATOM 586 C C . GLN A 1 70 ? -0.789 16.261 4.598 1.00 67.62 70 GLN A C 1
ATOM 588 O O . GLN A 1 70 ? -0.882 15.407 5.476 1.00 67.62 70 GLN A O 1
ATOM 593 N N . ASN A 1 71 ? 0.263 17.075 4.475 1.00 63.66 71 ASN A N 1
ATOM 594 C CA . ASN A 1 71 ? 1.465 17.058 5.322 1.00 63.66 71 ASN A CA 1
ATOM 595 C C . ASN A 1 71 ? 2.131 15.673 5.476 1.00 63.66 71 ASN A C 1
ATOM 597 O O . ASN A 1 71 ? 2.280 15.179 6.596 1.00 63.66 71 ASN A O 1
ATOM 601 N N . PRO A 1 72 ? 2.554 15.025 4.374 1.00 74.94 72 PRO A N 1
ATOM 602 C CA . PRO A 1 72 ? 3.376 13.826 4.477 1.00 74.94 72 PRO A CA 1
ATOM 603 C C . PRO A 1 72 ? 4.718 14.154 5.148 1.00 74.94 72 PRO A C 1
ATOM 605 O O . PRO A 1 72 ? 5.311 15.203 4.892 1.00 74.94 72 PRO A O 1
ATOM 608 N N . SER A 1 73 ? 5.235 13.233 5.968 1.00 79.75 73 SER A N 1
ATOM 609 C CA . SER A 1 73 ? 6.614 13.340 6.455 1.00 79.75 73 SER A CA 1
ATOM 610 C C . SER A 1 73 ? 7.604 13.323 5.283 1.00 79.75 73 SER A C 1
ATOM 612 O O . SER A 1 73 ? 7.271 12.948 4.147 1.00 79.75 73 SER A O 1
ATOM 614 N N . LYS A 1 74 ? 8.858 13.698 5.553 1.00 82.38 74 LYS A N 1
ATOM 615 C CA . LYS A 1 74 ? 9.922 13.638 4.546 1.00 82.38 74 LYS A CA 1
ATOM 616 C C . LYS A 1 74 ? 10.126 12.206 4.032 1.00 82.38 74 LYS A C 1
ATOM 618 O O . LYS A 1 74 ? 10.297 12.036 2.827 1.00 82.38 74 LYS A O 1
ATOM 623 N N . GLU A 1 75 ? 10.038 11.188 4.898 1.00 80.88 75 GLU A N 1
ATOM 624 C CA . GLU A 1 75 ? 10.174 9.782 4.476 1.00 80.88 75 GLU A CA 1
ATOM 625 C C . GLU A 1 75 ? 8.993 9.310 3.624 1.00 80.88 75 GLU A C 1
ATOM 627 O O . GLU A 1 75 ? 9.166 8.602 2.637 1.00 80.88 75 GLU A O 1
ATOM 632 N N . VAL A 1 76 ? 7.772 9.719 3.972 1.00 78.25 76 VAL A N 1
ATOM 633 C CA . VAL A 1 76 ? 6.576 9.360 3.199 1.00 78.25 76 VAL A CA 1
ATOM 634 C C . VAL A 1 76 ? 6.609 10.009 1.814 1.00 78.25 76 VAL A C 1
ATOM 636 O O . VAL A 1 76 ? 6.218 9.396 0.818 1.00 78.25 76 VAL A O 1
ATOM 639 N N . SER A 1 77 ? 7.118 11.238 1.741 1.00 76.19 77 SER A N 1
ATOM 640 C CA . SER A 1 77 ? 7.316 11.960 0.484 1.00 76.19 77 SER A CA 1
ATOM 641 C C . SER A 1 77 ? 8.384 11.296 -0.387 1.00 76.19 77 SER A C 1
ATOM 643 O O . SER A 1 77 ? 8.160 11.116 -1.584 1.00 76.19 77 SER A O 1
ATOM 645 N N . SER A 1 78 ? 9.511 10.873 0.199 1.00 80.19 78 SER A N 1
ATOM 646 C CA . SER A 1 78 ? 10.571 10.176 -0.538 1.00 80.19 78 SER A CA 1
ATOM 647 C C . SER A 1 78 ? 10.151 8.776 -0.990 1.00 80.19 78 SER A C 1
ATOM 649 O O . SER A 1 78 ? 10.467 8.392 -2.112 1.00 80.19 78 SER A O 1
ATOM 651 N N . LEU A 1 79 ? 9.377 8.039 -0.185 1.00 82.06 79 LEU A N 1
ATOM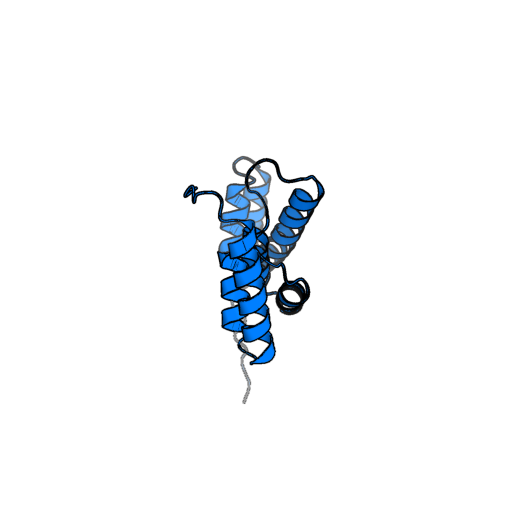 652 C CA . LEU A 1 79 ? 8.792 6.754 -0.579 1.00 82.06 79 LEU A CA 1
ATOM 653 C C . LEU A 1 79 ? 7.826 6.919 -1.756 1.00 82.06 79 LEU A C 1
ATOM 655 O O . LEU A 1 79 ? 7.916 6.181 -2.737 1.00 82.06 79 LEU A O 1
ATOM 659 N N . ARG A 1 80 ? 6.920 7.905 -1.679 1.00 78.50 80 ARG A N 1
ATOM 660 C CA . ARG A 1 80 ? 5.972 8.213 -2.758 1.00 78.50 80 ARG A CA 1
ATOM 661 C C . ARG A 1 80 ? 6.712 8.572 -4.046 1.00 78.50 80 ARG A C 1
ATOM 663 O O . ARG A 1 80 ? 6.367 8.056 -5.105 1.00 78.50 80 ARG A O 1
ATOM 670 N N . TRP A 1 81 ? 7.744 9.408 -3.942 1.00 78.00 81 TRP A N 1
ATOM 671 C CA . TRP A 1 81 ? 8.603 9.772 -5.066 1.00 78.00 81 TRP A CA 1
ATOM 672 C C . TRP A 1 81 ? 9.343 8.561 -5.644 1.00 78.00 81 TRP A C 1
ATOM 674 O O . TRP A 1 81 ? 9.328 8.352 -6.851 1.00 78.00 81 TRP A O 1
ATOM 684 N N . GLY A 1 82 ? 9.932 7.717 -4.795 1.00 81.88 82 GLY A N 1
ATOM 685 C CA . GLY A 1 82 ? 10.627 6.505 -5.222 1.00 81.88 82 GLY A CA 1
ATOM 686 C C . GLY A 1 82 ? 9.707 5.537 -5.966 1.00 81.88 82 GLY A C 1
ATOM 687 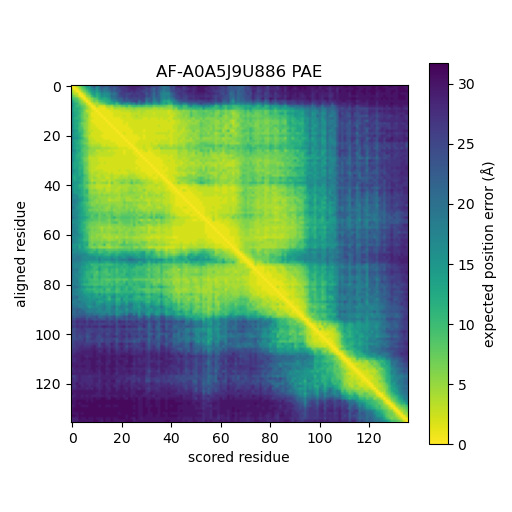O O . GLY A 1 82 ? 10.060 5.068 -7.045 1.00 81.88 82 GLY A O 1
ATOM 688 N N . MET A 1 83 ? 8.505 5.277 -5.443 1.00 79.19 83 MET A N 1
ATOM 689 C CA . MET A 1 83 ? 7.513 4.440 -6.128 1.00 79.19 83 MET A CA 1
ATOM 690 C C . MET A 1 83 ? 7.070 5.041 -7.466 1.00 79.19 83 MET A C 1
ATOM 692 O O . MET A 1 83 ? 6.950 4.316 -8.449 1.00 79.19 83 MET A O 1
ATOM 696 N N . PHE A 1 84 ? 6.877 6.360 -7.519 1.00 74.25 84 PHE A N 1
ATOM 697 C CA . PHE A 1 84 ? 6.530 7.067 -8.749 1.00 74.25 84 PHE A CA 1
ATOM 698 C C . PHE A 1 84 ? 7.634 6.965 -9.805 1.00 74.25 84 PHE A C 1
ATOM 700 O O . PHE A 1 84 ? 7.353 6.618 -10.947 1.00 74.25 84 PHE A O 1
ATOM 707 N N . MET A 1 85 ? 8.893 7.200 -9.433 1.00 78.31 85 MET A N 1
ATOM 708 C CA . MET A 1 85 ? 10.011 7.133 -10.377 1.00 78.31 85 MET A CA 1
ATOM 709 C C . MET A 1 85 ? 10.210 5.717 -10.921 1.00 78.31 85 MET A C 1
ATOM 711 O O . MET A 1 85 ? 10.425 5.559 -12.119 1.00 78.31 85 MET A O 1
ATOM 715 N N . ASN A 1 86 ? 10.063 4.685 -10.085 1.00 78.38 86 ASN A N 1
ATOM 716 C CA . ASN A 1 86 ? 10.128 3.296 -10.548 1.00 78.38 86 ASN A CA 1
ATOM 717 C C . ASN A 1 86 ? 8.944 2.906 -11.447 1.00 78.38 86 ASN A C 1
ATOM 719 O O . ASN A 1 86 ? 9.090 2.025 -12.280 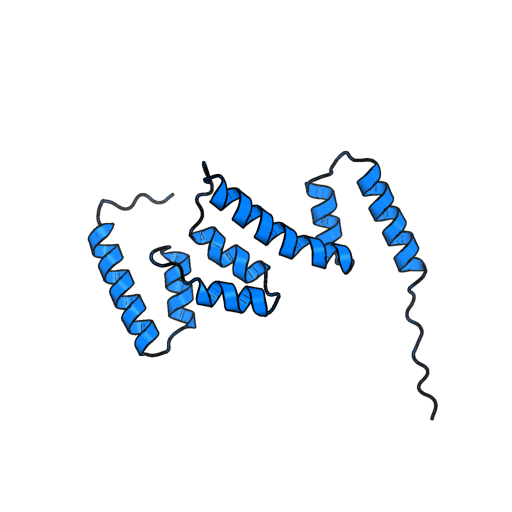1.00 78.38 86 ASN A O 1
ATOM 723 N N . PHE A 1 87 ? 7.796 3.577 -11.336 1.00 72.44 87 PHE A N 1
ATOM 724 C CA . PHE A 1 87 ? 6.693 3.402 -12.280 1.00 72.44 87 PHE A CA 1
ATOM 725 C C . PHE A 1 87 ? 6.928 4.161 -13.598 1.00 72.44 87 PHE A C 1
ATOM 727 O O . PHE A 1 87 ? 6.724 3.616 -14.680 1.00 72.44 87 PHE A O 1
ATOM 734 N N . VAL A 1 88 ? 7.358 5.422 -13.534 1.00 70.31 88 VAL A N 1
ATOM 735 C CA . VAL A 1 88 ? 7.421 6.314 -14.703 1.00 70.31 88 VAL A CA 1
ATOM 736 C C . VAL A 1 88 ? 8.660 6.080 -15.563 1.00 70.31 88 VAL A C 1
ATOM 738 O O . VAL A 1 88 ? 8.548 6.062 -16.786 1.00 70.31 88 VAL A O 1
ATOM 741 N N . VAL A 1 89 ? 9.837 5.880 -14.962 1.00 73.38 89 VAL A N 1
ATOM 742 C CA . VAL A 1 89 ? 11.101 5.754 -15.709 1.00 73.38 89 VAL A CA 1
ATOM 743 C C . VAL A 1 89 ? 11.084 4.570 -16.685 1.00 73.38 89 VAL A C 1
ATOM 745 O O . VAL A 1 89 ? 11.440 4.785 -17.845 1.00 73.38 89 VAL A O 1
ATOM 748 N N . PRO A 1 90 ? 10.616 3.362 -16.307 1.00 67.81 90 PRO A N 1
ATOM 749 C CA . PRO A 1 90 ? 10.470 2.266 -17.261 1.00 67.81 90 PRO A CA 1
ATOM 750 C C . PRO A 1 90 ? 9.472 2.603 -18.374 1.00 67.81 90 PRO A C 1
ATOM 752 O O . PRO A 1 90 ? 9.781 2.414 -19.544 1.00 67.81 90 PRO A O 1
ATOM 755 N N . ASN A 1 91 ? 8.315 3.187 -18.047 1.00 65.56 91 ASN A N 1
ATOM 756 C CA . ASN A 1 91 ? 7.304 3.559 -19.046 1.00 65.56 91 ASN A CA 1
ATOM 757 C C . ASN A 1 91 ? 7.814 4.581 -20.079 1.00 65.56 91 ASN A C 1
ATOM 759 O O . ASN A 1 91 ? 7.476 4.478 -21.258 1.00 65.56 91 ASN A O 1
ATOM 763 N N . ILE A 1 92 ? 8.657 5.530 -19.659 1.00 67.19 92 ILE A N 1
ATOM 764 C CA . ILE A 1 92 ? 9.338 6.469 -20.565 1.00 67.19 92 ILE A CA 1
ATOM 765 C C . ILE A 1 92 ? 10.413 5.746 -21.388 1.00 67.19 92 ILE A C 1
ATOM 767 O O . ILE A 1 92 ? 10.498 5.951 -22.596 1.00 67.19 92 ILE A O 1
ATOM 771 N N . ALA A 1 93 ? 11.224 4.888 -20.763 1.00 67.25 93 ALA A N 1
ATOM 772 C CA . ALA A 1 93 ? 12.291 4.153 -21.444 1.00 67.25 93 ALA A CA 1
ATOM 773 C C . ALA A 1 93 ? 11.760 3.179 -22.514 1.00 67.25 93 ALA A C 1
ATOM 775 O O . ALA A 1 93 ? 12.411 2.979 -23.539 1.00 67.25 93 ALA A O 1
ATOM 776 N N . PHE A 1 94 ? 10.571 2.609 -22.296 1.00 59.84 94 PHE A N 1
ATOM 777 C CA . PHE A 1 94 ? 9.895 1.714 -23.236 1.00 59.84 94 PHE A CA 1
ATOM 778 C C . PHE A 1 94 ? 8.985 2.440 -24.246 1.00 59.84 94 PHE A C 1
ATOM 780 O O . PHE A 1 94 ? 8.428 1.783 -25.122 1.00 59.84 94 PHE A O 1
ATOM 787 N N . GLY A 1 95 ? 8.870 3.775 -24.181 1.00 60.41 95 GLY A N 1
ATOM 788 C CA . GLY A 1 95 ? 8.129 4.580 -25.163 1.00 60.41 95 GLY A CA 1
ATOM 789 C C . GLY A 1 95 ? 6.608 4.397 -25.115 1.00 60.41 95 GLY A C 1
ATOM 790 O O . GLY A 1 95 ? 5.944 4.478 -26.146 1.00 60.41 95 GLY A O 1
ATOM 791 N N . GLY A 1 96 ? 6.047 4.098 -23.940 1.00 63.06 96 GLY A N 1
ATOM 792 C CA . GLY A 1 96 ? 4.603 3.919 -23.782 1.00 63.06 96 GLY A CA 1
ATOM 793 C C . GLY A 1 96 ? 3.832 5.244 -23.815 1.00 63.06 96 GLY A C 1
ATOM 794 O O . GLY A 1 96 ? 4.314 6.263 -23.324 1.00 63.06 96 GLY A O 1
ATOM 795 N N . GLU A 1 97 ? 2.586 5.212 -24.303 1.00 58.91 97 GLU A N 1
ATOM 796 C CA . GLU A 1 97 ? 1.653 6.359 -24.373 1.00 58.91 97 GLU A CA 1
ATOM 797 C C . GLU A 1 97 ? 1.490 7.090 -23.024 1.00 58.91 97 GLU A C 1
ATOM 799 O O . GLU A 1 97 ? 1.309 8.307 -22.956 1.00 58.91 97 GLU A O 1
ATOM 804 N N . GLN A 1 98 ? 1.614 6.350 -21.919 1.00 56.31 98 GLN A N 1
ATOM 805 C CA . GLN A 1 98 ? 1.569 6.917 -20.576 1.00 56.31 98 GLN A CA 1
ATOM 806 C C . GLN A 1 98 ? 2.806 7.772 -20.259 1.00 56.31 98 GLN A C 1
ATOM 808 O O . GLN A 1 98 ? 2.662 8.823 -19.638 1.00 56.31 98 GLN A O 1
ATOM 813 N N . GLY A 1 99 ? 4.001 7.381 -20.714 1.00 57.00 99 GLY A N 1
ATOM 814 C CA . GLY A 1 99 ? 5.246 8.121 -20.484 1.00 57.00 99 GLY A CA 1
ATOM 815 C C . GLY A 1 99 ? 5.224 9.523 -21.097 1.00 57.00 99 GLY A C 1
ATOM 816 O O . GLY A 1 99 ? 5.592 10.489 -20.427 1.00 57.00 99 GLY A O 1
ATOM 817 N N . ASP A 1 100 ? 4.699 9.645 -22.317 1.00 54.75 100 ASP A N 1
ATOM 818 C CA . ASP A 1 100 ? 4.549 10.921 -23.033 1.00 54.75 100 ASP A CA 1
ATOM 819 C C . ASP A 1 100 ? 3.535 11.846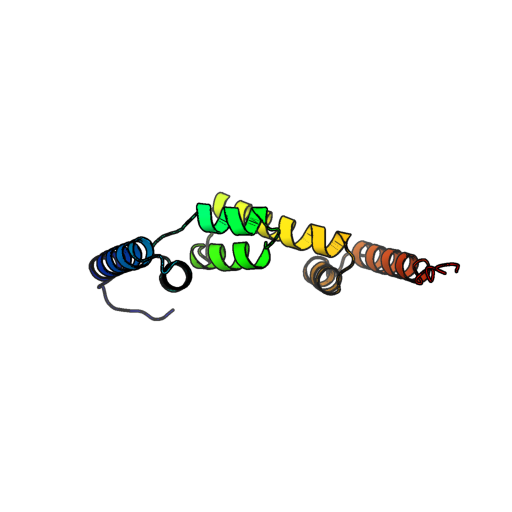 -22.339 1.00 54.75 100 ASP A C 1
ATOM 821 O O . ASP A 1 100 ? 3.797 13.027 -22.085 1.00 54.75 100 ASP A O 1
ATOM 825 N N . ARG A 1 101 ? 2.387 11.287 -21.928 1.00 59.19 101 ARG A N 1
ATOM 826 C CA . ARG A 1 101 ? 1.363 12.031 -21.185 1.00 59.19 101 ARG A CA 1
ATOM 827 C C . ARG A 1 101 ? 1.897 12.539 -19.842 1.00 59.19 101 ARG A C 1
ATOM 829 O O . ARG A 1 101 ? 1.605 13.675 -19.467 1.00 59.19 101 ARG A O 1
ATOM 836 N N . PHE A 1 102 ? 2.713 11.753 -19.139 1.00 54.91 102 PHE A N 1
ATOM 837 C CA . PHE A 1 102 ? 3.305 12.161 -17.861 1.00 54.91 102 PHE A CA 1
ATOM 838 C C . PHE A 1 102 ? 4.457 13.164 -18.006 1.00 54.91 102 PHE A C 1
ATOM 840 O O . PHE A 1 102 ? 4.533 14.091 -17.196 1.00 54.91 102 PHE A O 1
ATOM 847 N N . ALA A 1 103 ? 5.296 13.054 -19.042 1.00 56.62 103 ALA A N 1
ATOM 848 C CA . ALA A 1 103 ? 6.318 14.060 -19.343 1.00 56.62 103 ALA A CA 1
ATOM 849 C C . ALA A 1 103 ? 5.688 15.450 -19.562 1.00 56.62 103 ALA A C 1
ATOM 851 O O . ALA A 1 103 ? 6.179 16.450 -19.034 1.00 56.62 103 ALA A O 1
ATOM 852 N N . SER A 1 104 ? 4.537 15.498 -20.245 1.00 55.66 104 SER A N 1
ATOM 853 C CA . SER A 1 104 ? 3.800 16.746 -20.487 1.00 55.66 104 SER A CA 1
ATOM 854 C C . SER A 1 104 ? 3.186 17.374 -19.222 1.00 55.66 104 SER A C 1
ATOM 856 O O . SER A 1 104 ? 3.077 18.594 -19.129 1.00 55.66 104 SER A O 1
ATOM 858 N N . MET A 1 105 ? 2.832 16.567 -18.212 1.00 55.41 105 MET A N 1
ATOM 859 C CA . MET A 1 105 ? 2.151 17.027 -16.992 1.00 55.41 105 MET A CA 1
ATOM 860 C C . MET A 1 105 ? 3.074 17.763 -16.007 1.00 55.41 105 MET A C 1
ATOM 862 O O . MET A 1 105 ? 2.613 18.634 -15.272 1.00 55.41 105 MET A O 1
ATOM 866 N N . TYR A 1 106 ? 4.368 17.426 -15.986 1.00 50.28 106 TYR A N 1
ATOM 867 C CA . TYR A 1 106 ? 5.335 17.964 -15.016 1.00 50.28 106 TYR A CA 1
ATOM 868 C C . TYR A 1 106 ? 6.441 18.825 -15.640 1.00 50.28 106 TYR A C 1
ATOM 870 O O . TYR A 1 106 ? 7.143 19.524 -14.911 1.00 50.28 106 TYR A O 1
ATOM 878 N N . ALA A 1 107 ? 6.565 18.842 -16.970 1.00 54.56 107 ALA A N 1
ATOM 879 C CA . ALA A 1 107 ? 7.437 19.761 -17.700 1.00 54.56 107 ALA A CA 1
ATOM 880 C C . ALA A 1 107 ? 6.662 20.585 -18.752 1.00 54.56 107 ALA A C 1
ATOM 882 O O . ALA A 1 107 ? 7.077 20.627 -19.911 1.00 54.56 107 ALA A O 1
ATOM 883 N N . PRO A 1 108 ? 5.560 21.272 -18.380 1.00 48.62 108 PRO A N 1
ATOM 884 C CA . PRO A 1 108 ? 4.655 21.905 -19.345 1.00 48.62 108 PRO A CA 1
ATOM 885 C C . PRO A 1 108 ? 5.314 23.012 -20.186 1.00 48.62 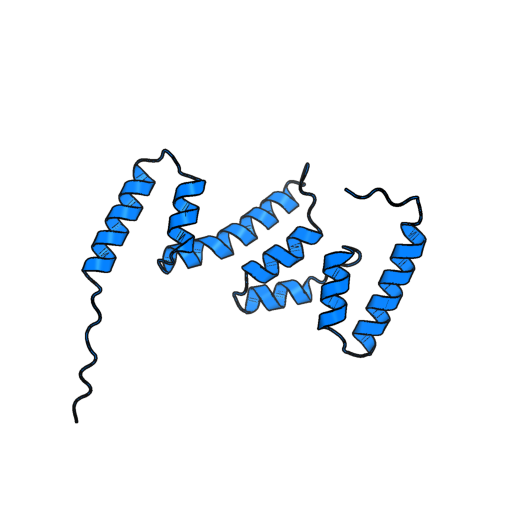108 PRO A C 1
ATOM 887 O O . PRO A 1 108 ? 4.853 23.288 -21.286 1.00 48.62 108 PRO A O 1
ATOM 890 N N . ASN A 1 109 ? 6.411 23.611 -19.701 1.00 50.84 109 ASN A N 1
ATOM 891 C CA . ASN A 1 109 ? 7.100 24.732 -20.356 1.00 50.84 109 ASN A CA 1
ATOM 892 C C . ASN A 1 109 ? 8.579 24.463 -20.675 1.00 50.84 109 ASN A C 1
ATOM 894 O O . ASN A 1 109 ? 9.305 25.401 -21.007 1.00 50.84 109 ASN A O 1
ATOM 898 N N . ASN A 1 110 ? 9.071 23.225 -20.556 1.00 52.94 110 ASN A N 1
ATOM 899 C CA . ASN A 1 110 ? 10.481 22.976 -20.840 1.00 52.94 110 ASN A CA 1
ATOM 900 C C . ASN A 1 110 ? 10.684 22.676 -22.332 1.00 52.94 110 ASN A C 1
ATOM 902 O O . ASN A 1 110 ? 10.224 21.652 -22.833 1.00 52.94 110 ASN A O 1
ATOM 906 N N . SER A 1 111 ? 11.417 23.551 -23.031 1.00 53.94 111 SER A N 1
ATOM 907 C CA . SER A 1 111 ? 11.817 23.367 -24.436 1.00 53.94 111 SER A CA 1
ATOM 908 C C . SER A 1 111 ? 12.499 22.017 -24.695 1.00 53.94 111 SER A C 1
ATOM 910 O O . SER A 1 111 ? 12.475 21.514 -25.817 1.00 53.94 111 SER A O 1
ATOM 912 N N . ASP A 1 112 ? 13.053 21.400 -23.650 1.00 53.44 112 ASP A N 1
ATOM 913 C CA . ASP A 1 112 ? 13.693 20.095 -23.724 1.00 53.44 112 ASP A CA 1
ATOM 914 C C . ASP A 1 112 ? 12.685 18.943 -23.791 1.00 53.44 112 ASP A C 1
ATOM 916 O O . ASP A 1 112 ? 12.952 17.966 -24.479 1.00 53.44 112 ASP A O 1
ATOM 920 N N . ALA A 1 113 ? 11.495 19.068 -23.191 1.00 51.16 113 ALA A N 1
ATOM 921 C CA . ALA A 1 113 ? 10.441 18.053 -23.298 1.00 51.16 113 ALA A CA 1
ATOM 922 C C . ALA A 1 113 ? 9.939 17.912 -24.747 1.00 51.16 113 ALA A C 1
ATOM 924 O O . ALA A 1 113 ? 9.751 16.795 -25.228 1.00 51.16 113 ALA A O 1
ATOM 925 N N . ASN A 1 114 ? 9.832 19.031 -25.478 1.00 53.91 114 ASN A N 1
ATOM 926 C CA . ASN A 1 114 ? 9.542 19.012 -26.915 1.00 53.91 114 ASN A CA 1
ATOM 927 C C . ASN A 1 114 ? 10.683 18.367 -27.714 1.00 53.91 114 ASN A C 1
ATOM 929 O O . ASN A 1 114 ? 10.417 17.530 -28.569 1.00 53.91 114 ASN A O 1
ATOM 933 N N . LYS A 1 115 ? 11.954 18.657 -27.394 1.00 56.34 115 LYS A N 1
ATOM 934 C CA . LYS A 1 115 ? 13.106 18.006 -28.050 1.00 56.34 115 LYS A CA 1
ATOM 935 C C . LYS A 1 115 ? 13.145 16.497 -27.797 1.00 56.34 115 LYS A C 1
ATOM 937 O O . LYS A 1 115 ? 13.429 15.749 -28.726 1.00 56.34 115 LYS A O 1
ATOM 942 N N . PHE A 1 116 ? 12.824 16.043 -26.582 1.00 53.03 116 PHE A N 1
ATOM 943 C CA . PHE A 1 116 ? 12.717 14.617 -26.263 1.00 53.03 116 PHE A CA 1
ATOM 944 C C . PHE A 1 116 ? 11.565 13.957 -27.030 1.00 53.03 116 PHE A C 1
ATOM 946 O O . PHE A 1 116 ? 11.775 12.903 -27.625 1.00 53.03 116 PHE A O 1
ATOM 953 N N . ALA A 1 117 ? 10.391 14.591 -27.103 1.00 54.66 117 ALA A N 1
ATOM 954 C CA . ALA A 1 117 ? 9.264 14.089 -27.890 1.00 54.66 117 ALA A CA 1
ATOM 955 C C . ALA A 1 117 ? 9.573 14.046 -29.403 1.00 54.66 117 ALA A C 1
ATOM 957 O O . ALA A 1 117 ? 9.246 13.066 -30.073 1.00 54.66 117 ALA A O 1
ATOM 958 N N . GLN A 1 118 ? 10.261 15.058 -29.953 1.00 59.12 118 GLN A N 1
ATOM 959 C CA . GLN A 1 118 ? 10.735 15.063 -31.346 1.00 59.12 118 GLN A CA 1
ATOM 960 C C . GLN A 1 118 ? 11.763 13.950 -31.601 1.00 59.12 118 GLN A C 1
ATOM 962 O O . GLN A 1 118 ? 11.611 13.177 -32.542 1.00 59.12 118 GLN A O 1
ATOM 967 N N . GLN A 1 119 ? 12.762 13.803 -30.727 1.00 62.22 119 GLN A N 1
ATOM 968 C CA . GLN A 1 119 ? 13.798 12.777 -30.858 1.00 62.22 119 GLN A CA 1
ATOM 969 C C . GLN A 1 119 ? 13.230 11.351 -30.736 1.00 62.22 119 GLN A C 1
ATOM 971 O O . GLN A 1 119 ? 13.766 10.411 -31.328 1.00 62.22 119 GLN A O 1
ATOM 976 N N . GLN A 1 120 ? 12.135 11.174 -29.990 1.00 55.28 120 GLN A N 1
ATOM 977 C CA . GLN A 1 120 ? 11.410 9.905 -29.918 1.00 55.28 120 GLN A CA 1
ATOM 978 C C . GLN A 1 120 ? 10.544 9.637 -31.158 1.00 55.28 120 GLN A C 1
ATOM 980 O O . GLN A 1 120 ? 10.495 8.488 -31.599 1.00 55.28 120 GLN A O 1
ATOM 985 N N . ARG A 1 121 ? 9.948 10.668 -31.780 1.00 55.81 121 ARG A N 1
ATOM 986 C CA . ARG A 1 121 ? 9.277 10.546 -33.091 1.00 55.81 121 ARG A CA 1
ATOM 987 C C . ARG A 1 121 ? 10.252 10.162 -34.204 1.00 55.81 121 ARG A C 1
ATOM 989 O O . ARG A 1 121 ? 9.949 9.275 -34.994 1.00 55.81 121 ARG A O 1
ATOM 996 N N . ASP A 1 122 ? 11.451 10.735 -34.219 1.00 54.69 122 ASP A N 1
ATOM 997 C CA . ASP A 1 122 ? 12.469 10.380 -35.217 1.00 54.69 122 ASP A CA 1
ATOM 998 C C . ASP A 1 122 ? 12.985 8.940 -35.026 1.00 54.69 122 ASP A C 1
ATOM 1000 O O . ASP A 1 122 ? 13.274 8.227 -35.989 1.00 54.69 122 ASP A O 1
ATOM 1004 N N . ARG A 1 123 ? 13.034 8.449 -33.777 1.00 52.75 123 ARG A N 1
ATOM 1005 C CA . ARG A 1 123 ? 13.399 7.054 -33.473 1.00 52.75 123 ARG A CA 1
ATOM 1006 C C . ARG A 1 123 ? 12.308 6.038 -33.809 1.00 52.75 123 ARG A C 1
ATOM 1008 O O . ARG A 1 123 ? 12.653 4.912 -34.163 1.00 52.75 123 ARG A O 1
ATOM 1015 N N . SER A 1 124 ? 11.026 6.390 -33.701 1.00 49.16 124 SER A N 1
ATOM 1016 C CA . SER A 1 124 ? 9.925 5.492 -34.079 1.00 49.16 124 SER A CA 1
ATOM 1017 C C . SER A 1 124 ? 9.751 5.390 -35.599 1.00 49.16 124 SER A C 1
ATOM 1019 O O . SER A 1 124 ? 9.432 4.310 -36.091 1.00 49.16 124 SER A O 1
ATOM 1021 N N . VAL A 1 125 ? 10.078 6.444 -36.358 1.00 54.88 125 VAL A N 1
ATOM 1022 C CA . VAL A 1 125 ? 10.114 6.419 -37.835 1.00 54.88 125 VAL A CA 1
ATOM 1023 C C . VAL A 1 125 ? 11.210 5.484 -38.372 1.00 54.88 125 VAL A C 1
ATOM 1025 O O . VAL A 1 125 ? 11.005 4.806 -39.377 1.00 54.88 125 VAL A O 1
ATOM 1028 N N . HIS A 1 126 ? 12.346 5.362 -37.679 1.00 49.16 126 HIS A N 1
ATOM 1029 C CA . HIS A 1 126 ? 13.412 4.415 -38.041 1.00 49.16 126 HIS A CA 1
ATOM 1030 C C . HIS A 1 126 ? 13.194 2.978 -37.546 1.00 49.16 126 HIS A C 1
ATOM 1032 O O . HIS A 1 126 ? 13.997 2.097 -37.851 1.00 49.16 126 HIS A O 1
ATOM 1038 N N . ARG A 1 127 ? 12.114 2.718 -36.802 1.00 46.25 127 ARG A N 1
ATOM 1039 C CA . ARG A 1 127 ? 11.786 1.397 -36.255 1.00 46.25 127 ARG A CA 1
ATOM 1040 C C . ARG A 1 127 ? 10.474 0.877 -36.843 1.00 46.25 127 ARG A C 1
ATOM 1042 O O . ARG A 1 127 ? 9.606 0.399 -36.121 1.00 46.25 127 ARG A O 1
ATOM 1049 N N . ALA A 1 128 ? 10.328 0.957 -38.166 1.00 36.78 128 ALA A N 1
ATOM 1050 C CA . ALA A 1 128 ? 9.377 0.102 -38.869 1.00 36.78 128 ALA A CA 1
ATOM 1051 C C . ALA A 1 128 ? 9.771 -1.374 -38.640 1.00 36.78 128 ALA A C 1
ATOM 1053 O O . ALA A 1 128 ? 10.966 -1.677 -38.560 1.00 36.78 128 ALA A O 1
ATOM 1054 N N . PRO A 1 129 ? 8.804 -2.294 -38.491 1.00 38.12 129 PRO A N 1
ATOM 1055 C CA . PRO A 1 129 ? 9.093 -3.682 -38.179 1.00 38.12 129 PRO A CA 1
ATOM 1056 C C . PRO A 1 129 ? 9.849 -4.300 -39.351 1.00 38.12 129 PRO A C 1
ATOM 1058 O O . PRO A 1 129 ? 9.302 -4.447 -40.443 1.00 38.12 129 PRO A O 1
ATOM 1061 N N . THR A 1 130 ? 11.105 -4.685 -39.127 1.00 42.00 130 THR A N 1
ATOM 1062 C CA . THR A 1 130 ? 11.780 -5.643 -39.996 1.00 42.00 130 THR A CA 1
ATOM 1063 C C . THR A 1 130 ? 10.939 -6.909 -39.934 1.00 42.00 130 THR A C 1
ATOM 1065 O O . THR A 1 130 ? 10.953 -7.629 -38.936 1.00 42.00 130 THR A O 1
ATOM 1068 N N . SER A 1 131 ? 10.129 -7.132 -40.966 1.00 39.69 131 SER A N 1
ATOM 1069 C CA . SER A 1 131 ? 9.458 -8.399 -41.198 1.00 39.69 131 SER A CA 1
ATOM 1070 C C . SER A 1 131 ? 10.516 -9.493 -41.100 1.00 39.69 131 SER A C 1
ATOM 1072 O O . SER A 1 131 ? 11.417 -9.559 -41.939 1.00 39.69 131 SER A O 1
ATOM 1074 N N . LEU A 1 132 ? 10.442 -10.308 -40.049 1.00 39.72 132 LEU A N 1
ATOM 1075 C CA . LEU A 1 132 ? 11.175 -11.561 -39.959 1.00 39.72 132 LEU A CA 1
ATOM 1076 C C . LEU A 1 132 ? 10.662 -12.449 -41.093 1.00 39.72 132 LEU A C 1
ATOM 1078 O O . LEU A 1 132 ? 9.628 -13.103 -40.974 1.00 39.72 132 LEU A O 1
ATOM 1082 N N . VAL A 1 133 ? 11.372 -12.416 -42.219 1.00 39.59 133 VAL A N 1
ATOM 1083 C CA . VAL A 1 133 ? 11.278 -13.425 -43.268 1.00 39.59 133 VAL A CA 1
ATOM 1084 C C . VAL A 1 133 ? 11.834 -14.707 -42.657 1.00 39.59 133 VAL A C 1
ATOM 1086 O O . VAL A 1 133 ? 13.046 -14.905 -42.603 1.00 39.59 133 VAL A O 1
ATOM 1089 N N . PHE A 1 134 ? 10.951 -15.553 -42.131 1.00 36.66 134 PHE A N 1
ATOM 1090 C CA . PHE A 1 134 ? 11.286 -16.950 -41.886 1.00 36.66 134 PHE A CA 1
ATOM 1091 C C . PHE A 1 134 ? 11.363 -17.638 -43.249 1.00 36.66 134 PHE A C 1
ATOM 1093 O O . PHE A 1 134 ? 10.352 -17.818 -43.926 1.00 36.66 134 PHE A O 1
ATOM 1100 N N . GLY A 1 135 ? 12.593 -17.926 -43.674 1.00 37.56 135 GLY A N 1
ATOM 1101 C CA . GLY A 1 135 ? 12.876 -18.790 -44.808 1.00 37.56 135 GLY A CA 1
ATOM 1102 C C . GLY A 1 135 ? 12.538 -20.243 -44.475 1.00 37.56 135 GLY A C 1
ATOM 1103 O O . GLY A 1 135 ? 12.810 -20.696 -43.364 1.00 37.56 135 GLY A O 1
ATOM 1104 N N . SER A 1 136 ? 11.908 -20.871 -45.467 1.00 40.41 136 SER A N 1
ATOM 1105 C CA . SER A 1 136 ? 11.522 -22.277 -45.658 1.00 40.41 136 SER A CA 1
ATOM 1106 C C . SER A 1 136 ? 12.417 -23.340 -45.028 1.00 40.41 136 SER A C 1
ATOM 1108 O O . SER A 1 136 ? 13.657 -23.183 -45.098 1.00 40.41 136 SER A O 1
#

Nearest PDB structures (foldseek):
  4zhe-assembly1_D  TM=6.680E-01  e=2.033E-02  Oryza sativa Japonica Group
  5ja5-assembly1_A  TM=7.698E-01  e=5.282E-02  Oryza sativa
  4zhe-assembly1_B  TM=6.665E-01  e=4.219E-02  Oryza sativa Japonica Group
  5c7f-assembly1_A  TM=7.117E-01  e=9.797E-02  Oryza sativa
  4zhe-assembly1_C  TM=5.050E-01  e=3.770E-02  Oryza sativa Japonica Group

Organism: NCBI:txid38414

Foldseek 3Di:
DDDDPPPLVVVLVVLVVVLVVCVVVVVVVVSLVSCLVSVSDDDPVVLVVCVVVLVLVVSLSSVVSNADPPDGDPVSVVVNVVSVCSNQVVCLVVVHPVNLVVLCVPCVPDPVNVVSVVVVVVVVVVPDPPPPPPDD